Protein AF-A0A7X9XAF9-F1 (afdb_monomer)

pLDDT: mean 89.7, std 11.47, range [59.25, 98.69]

Structure (mmCIF, N/CA/C/O backbone):
data_AF-A0A7X9XAF9-F1
#
_entry.id   AF-A0A7X9XAF9-F1
#
loop_
_atom_site.group_PDB
_atom_site.id
_atom_site.type_symbol
_atom_site.label_atom_id
_atom_site.label_alt_id
_atom_site.label_comp_id
_atom_site.label_asym_id
_atom_site.label_entity_id
_atom_site.label_seq_id
_atom_site.pdbx_PDB_ins_code
_atom_site.Cartn_x
_atom_site.Cartn_y
_atom_site.Cartn_z
_atom_site.occupancy
_atom_site.B_iso_or_equiv
_atom_site.auth_seq_id
_atom_site.auth_comp_id
_atom_site.auth_asym_id
_atom_site.auth_atom_id
_atom_site.pdbx_PDB_model_num
ATOM 1 N N . MET A 1 1 ? -44.025 20.618 26.278 1.00 59.25 1 MET A N 1
ATOM 2 C CA . MET A 1 1 ? -43.935 19.508 25.298 1.00 59.25 1 MET A CA 1
ATOM 3 C C . MET A 1 1 ? -42.924 19.756 24.171 1.00 59.25 1 MET A C 1
ATOM 5 O O . MET A 1 1 ? -42.120 18.871 23.931 1.00 59.25 1 MET A O 1
ATOM 9 N N . LYS A 1 2 ? -42.845 20.948 23.546 1.00 60.31 2 LYS A N 1
ATOM 10 C CA . LYS A 1 2 ? -41.819 21.257 22.513 1.00 60.31 2 LYS A CA 1
ATOM 11 C C . LYS A 1 2 ? -40.355 21.049 22.957 1.00 60.31 2 LYS A C 1
ATOM 13 O O . LYS A 1 2 ? -39.558 20.536 22.185 1.00 60.31 2 LYS A O 1
ATOM 18 N N . LYS A 1 3 ? -40.013 21.377 24.211 1.00 70.31 3 LYS A N 1
ATOM 19 C CA . LYS A 1 3 ? -38.654 21.173 24.758 1.00 70.31 3 LYS A CA 1
ATOM 20 C C . LYS A 1 3 ? -38.276 19.693 24.941 1.00 70.31 3 LYS 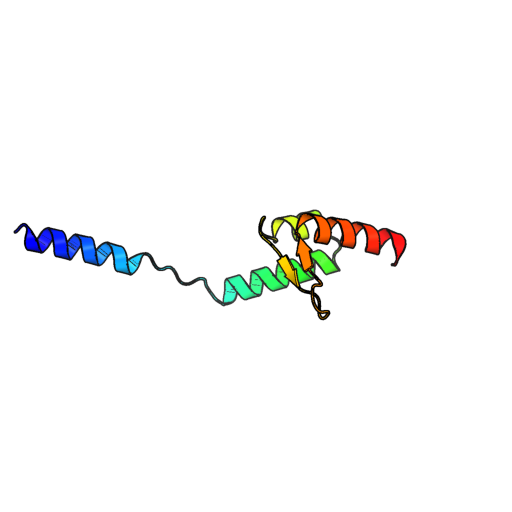A C 1
ATOM 22 O O . LYS A 1 3 ? -37.099 19.368 24.881 1.00 70.31 3 LYS A O 1
ATOM 27 N N . LEU A 1 4 ? -39.265 18.807 25.102 1.00 75.62 4 LEU A N 1
ATOM 28 C CA . LEU A 1 4 ? -39.050 17.361 25.229 1.00 75.62 4 LEU A CA 1
ATOM 29 C C . LEU A 1 4 ? -38.693 16.732 23.872 1.00 75.62 4 LEU A C 1
ATOM 31 O O . LEU A 1 4 ? -37.793 15.907 23.801 1.00 75.62 4 LEU A O 1
ATOM 35 N N . PHE A 1 5 ? -39.331 17.191 22.789 1.00 76.44 5 PHE A N 1
ATOM 36 C CA . PHE A 1 5 ? -39.009 16.756 21.424 1.00 76.44 5 PHE A CA 1
ATOM 37 C C . PHE A 1 5 ? -37.598 17.168 20.982 1.00 76.44 5 PHE A C 1
ATOM 39 O O . PHE A 1 5 ? -36.903 16.379 20.352 1.00 76.44 5 PHE A O 1
ATOM 46 N N . ILE A 1 6 ? -37.149 18.371 21.356 1.00 79.00 6 ILE A N 1
ATOM 47 C CA . ILE A 1 6 ? -35.787 18.848 21.053 1.00 79.00 6 ILE A CA 1
ATOM 48 C C . ILE A 1 6 ? -34.738 18.016 21.805 1.00 79.00 6 ILE A C 1
ATOM 50 O O . ILE A 1 6 ? -33.708 17.660 21.239 1.00 79.00 6 ILE A O 1
ATOM 54 N N . PHE A 1 7 ? -35.023 17.654 23.059 1.00 80.25 7 PHE A N 1
ATOM 55 C CA . PHE A 1 7 ? -34.138 16.809 23.860 1.00 80.25 7 PHE A CA 1
ATOM 56 C C . PHE A 1 7 ? -34.040 15.381 23.298 1.00 80.25 7 PHE A C 1
ATOM 58 O O . PHE A 1 7 ? -32.951 14.818 23.222 1.00 80.25 7 PHE A O 1
ATOM 65 N N . LEU A 1 8 ? -35.162 14.821 22.830 1.00 78.50 8 LEU A N 1
ATOM 66 C CA . LEU A 1 8 ? -35.200 13.497 22.206 1.00 78.50 8 LEU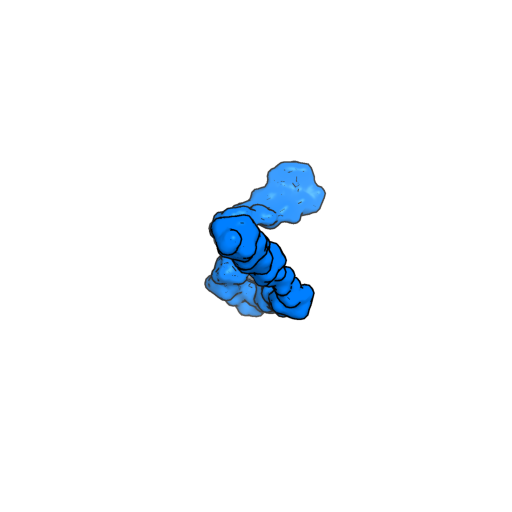 A CA 1
ATOM 67 C C . LEU A 1 8 ? -34.413 13.458 20.885 1.00 78.50 8 LEU A C 1
ATOM 69 O O . LEU A 1 8 ? -33.710 12.491 20.617 1.00 78.50 8 LEU A O 1
ATOM 73 N N . PHE A 1 9 ? -34.489 14.524 20.083 1.00 77.06 9 PHE A N 1
ATOM 74 C CA . PHE A 1 9 ? -33.755 14.632 18.819 1.00 77.06 9 PHE A CA 1
ATOM 75 C C . PHE A 1 9 ? -32.238 14.772 19.035 1.00 77.06 9 PHE A C 1
ATOM 77 O O . PHE A 1 9 ? -31.455 14.161 18.314 1.00 77.06 9 PHE A O 1
ATOM 84 N N . ALA A 1 10 ? -31.812 15.501 20.073 1.00 77.19 10 ALA A N 1
ATOM 85 C CA . ALA A 1 10 ? -30.397 15.625 20.436 1.00 77.19 10 ALA A CA 1
ATOM 86 C C . ALA A 1 10 ? -29.774 14.290 20.899 1.00 77.19 10 ALA A C 1
ATOM 88 O O . ALA A 1 10 ? -28.605 14.025 20.625 1.00 77.19 10 ALA A O 1
ATOM 89 N N . LEU A 1 11 ? -30.566 13.421 21.537 1.00 75.31 11 LEU A N 1
ATOM 90 C CA . LEU A 1 11 ? -30.153 12.079 21.970 1.00 75.31 11 LEU A CA 1
ATOM 91 C C . LEU A 1 11 ? -29.872 11.112 20.806 1.00 75.31 11 LEU A C 1
ATOM 93 O O . LEU A 1 11 ? -29.058 10.206 20.960 1.00 75.31 11 LEU A O 1
ATOM 97 N N . PHE A 1 12 ? -30.482 11.309 19.633 1.00 73.31 12 PHE A N 1
ATOM 98 C CA . PHE A 1 12 ? -30.215 10.468 18.457 1.00 73.31 12 PHE A CA 1
ATOM 99 C C . PHE A 1 12 ? -28.871 10.780 17.783 1.00 73.31 12 PHE A C 1
ATOM 101 O O . PHE A 1 12 ? -28.265 9.895 17.183 1.00 73.31 12 PHE A O 1
ATOM 108 N N . ILE A 1 13 ? -28.372 12.013 17.907 1.00 74.31 13 ILE A N 1
ATOM 109 C CA . ILE A 1 13 ? -27.146 12.457 17.224 1.00 74.31 13 ILE A CA 1
ATOM 110 C C . ILE A 1 13 ? -25.890 11.870 17.896 1.00 74.31 13 ILE A C 1
ATOM 112 O O . ILE A 1 13 ? -24.904 11.574 17.226 1.00 74.31 13 ILE A O 1
ATOM 116 N N . ILE A 1 14 ? -25.936 11.624 19.208 1.00 70.31 14 ILE A N 1
ATOM 117 C CA . ILE A 1 14 ? -24.792 11.121 19.990 1.00 70.31 14 ILE A CA 1
ATOM 118 C C . ILE A 1 14 ? -24.545 9.607 19.864 1.00 70.31 14 ILE A C 1
ATOM 120 O O . ILE A 1 14 ? -23.451 9.153 20.184 1.00 70.31 14 ILE A O 1
ATOM 124 N N . PHE A 1 15 ? -25.501 8.822 19.353 1.00 63.59 15 PHE A N 1
ATOM 125 C CA . PHE A 1 15 ? -25.338 7.368 19.169 1.00 63.59 15 PHE A CA 1
ATOM 126 C C . PHE A 1 15 ? -24.827 6.955 17.780 1.00 63.59 15 PHE A C 1
ATOM 128 O O . PHE A 1 15 ? -24.574 5.775 17.547 1.00 63.59 15 PHE A O 1
ATOM 135 N N . SER A 1 16 ? -24.643 7.899 16.851 1.00 66.81 16 SER A N 1
ATOM 136 C CA . SER A 1 16 ? -24.229 7.571 15.478 1.00 66.81 16 SER A CA 1
ATOM 137 C C . SER A 1 16 ? -22.714 7.391 15.301 1.00 66.81 16 SER A C 1
ATOM 139 O O . SER A 1 16 ? -22.261 7.103 14.192 1.00 66.81 16 SER A O 1
ATOM 141 N N . CYS A 1 17 ? -21.916 7.541 16.362 1.00 67.12 17 CYS A N 1
ATOM 142 C CA . CYS A 1 17 ? -20.476 7.316 16.296 1.00 67.12 17 CYS A CA 1
ATOM 143 C C . CYS A 1 17 ? -20.172 5.815 16.452 1.00 67.12 17 CYS A C 1
ATOM 145 O O . CYS A 1 17 ? -20.026 5.306 17.562 1.00 67.12 17 CYS A O 1
ATOM 147 N N . LYS A 1 18 ? -20.112 5.080 15.335 1.00 68.88 18 LYS A N 1
ATOM 148 C CA . LYS A 1 18 ? -19.573 3.712 15.319 1.00 68.88 18 LYS A CA 1
ATOM 149 C C . LYS A 1 18 ? -18.049 3.781 15.318 1.00 68.88 18 LYS A C 1
ATOM 151 O O . LYS A 1 18 ? -17.451 4.169 14.319 1.00 68.88 18 LYS A O 1
ATOM 156 N N . GLN A 1 19 ? -17.423 3.359 16.410 1.00 68.38 19 GLN A N 1
ATOM 157 C CA . GLN A 1 19 ? -15.987 3.107 16.421 1.00 68.38 19 GLN A CA 1
ATOM 158 C C . GLN A 1 19 ? -15.696 1.854 15.585 1.00 68.38 19 GLN A C 1
ATOM 160 O O . GLN A 1 19 ? -16.319 0.810 15.790 1.00 68.38 19 GLN A O 1
ATOM 165 N N . GLY A 1 20 ? -14.785 1.963 14.616 1.00 66.56 20 GLY A N 1
ATOM 166 C CA . GLY A 1 20 ? -14.294 0.805 13.871 1.00 66.56 20 GLY A CA 1
ATOM 167 C C . GLY A 1 20 ? -13.684 -0.225 14.8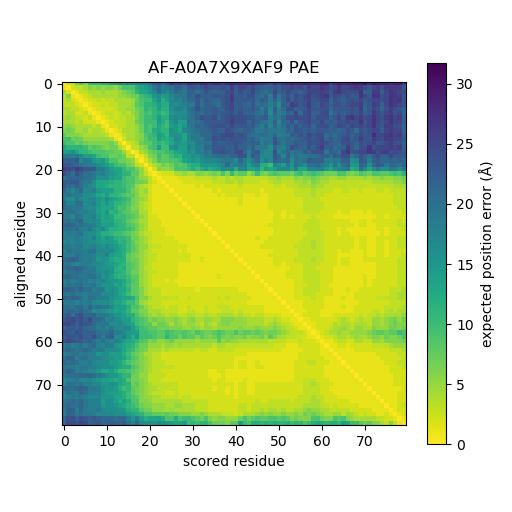25 1.00 66.56 20 GLY A C 1
ATOM 168 O O . GLY A 1 20 ? -13.030 0.136 15.802 1.00 66.56 20 GLY A O 1
ATOM 169 N N . SER A 1 21 ? -13.921 -1.510 14.563 1.00 82.44 21 SER A N 1
ATOM 170 C CA . SER A 1 21 ? -13.313 -2.595 15.336 1.00 82.44 21 SER A CA 1
ATOM 171 C C . SER A 1 21 ? -11.807 -2.627 15.070 1.00 82.44 21 SER A C 1
ATOM 173 O O . SER A 1 21 ? -11.395 -2.793 13.922 1.00 82.44 21 SER A O 1
ATOM 175 N N . THR A 1 22 ? -10.984 -2.525 16.119 1.00 87.31 22 THR A N 1
ATOM 176 C CA . THR A 1 22 ? -9.522 -2.700 16.027 1.00 87.31 22 THR A CA 1
ATOM 177 C C . THR A 1 22 ? -9.155 -3.991 15.295 1.00 87.31 22 THR A C 1
ATOM 179 O O . THR A 1 22 ? -8.240 -3.992 14.477 1.00 87.31 22 THR A O 1
ATOM 182 N N . GLN A 1 23 ? -9.913 -5.068 15.522 1.00 91.75 23 GLN A N 1
ATOM 183 C CA . GLN A 1 23 ? -9.701 -6.349 14.851 1.00 91.75 23 GLN A CA 1
ATOM 184 C C . GLN A 1 23 ? -9.892 -6.247 13.333 1.00 91.75 23 GLN A C 1
ATOM 186 O O . GLN A 1 23 ? -9.112 -6.822 12.581 1.00 91.75 23 GLN A O 1
ATOM 191 N N . ASN A 1 24 ? -10.894 -5.492 12.875 1.00 91.94 24 ASN A N 1
ATOM 192 C CA . ASN A 1 24 ? -11.163 -5.339 11.445 1.00 91.94 24 ASN A CA 1
ATOM 193 C C . ASN A 1 24 ? -10.056 -4.531 10.759 1.00 91.94 24 ASN A C 1
ATOM 195 O O . ASN A 1 24 ? -9.688 -4.837 9.632 1.00 91.94 24 ASN A O 1
ATOM 199 N N . ASN A 1 25 ? -9.497 -3.533 11.449 1.00 92.38 25 ASN A N 1
ATOM 200 C CA . ASN A 1 25 ? -8.385 -2.745 10.919 1.00 92.38 25 ASN A CA 1
ATOM 201 C C . ASN A 1 25 ? -7.101 -3.581 10.816 1.00 92.38 25 ASN A C 1
ATOM 203 O O . ASN A 1 25 ? -6.387 -3.481 9.824 1.00 92.38 25 ASN A O 1
ATOM 207 N N . ILE A 1 26 ? -6.821 -4.423 11.818 1.00 96.25 26 ILE A N 1
ATOM 208 C CA . ILE A 1 26 ? -5.688 -5.360 11.775 1.00 96.25 26 ILE A CA 1
ATOM 209 C C . ILE A 1 26 ? -5.864 -6.345 10.617 1.00 96.25 26 ILE A C 1
ATOM 211 O O . ILE A 1 26 ? -4.924 -6.565 9.858 1.00 96.25 26 ILE A O 1
ATOM 215 N N . GLN A 1 27 ? -7.070 -6.898 10.454 1.00 97.19 27 GLN A N 1
ATOM 216 C CA . GLN A 1 27 ? -7.367 -7.810 9.353 1.00 97.19 27 GLN A CA 1
ATOM 217 C C . GLN A 1 27 ? -7.131 -7.147 7.992 1.00 97.19 27 GLN A C 1
ATOM 219 O O . GLN A 1 27 ? -6.414 -7.707 7.175 1.00 97.19 27 GLN A O 1
ATOM 224 N N . LEU A 1 28 ? -7.639 -5.927 7.788 1.00 96.94 28 LEU A N 1
ATOM 225 C CA . LEU A 1 28 ? -7.444 -5.168 6.548 1.00 96.94 28 LEU A CA 1
ATOM 226 C C . LEU A 1 28 ? -5.958 -5.004 6.186 1.00 96.94 28 LEU A C 1
ATOM 228 O O . LEU A 1 28 ? -5.576 -5.174 5.031 1.00 96.94 28 LEU A O 1
ATOM 232 N N . VAL A 1 29 ? -5.111 -4.687 7.171 1.00 97.44 29 VAL A N 1
ATOM 233 C CA . VAL A 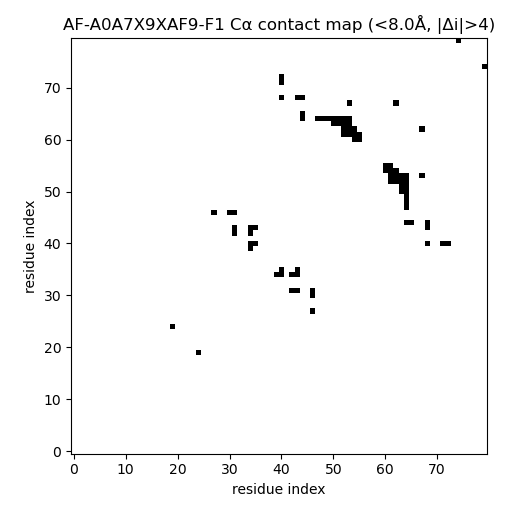1 29 ? -3.663 -4.546 6.952 1.00 97.44 29 VAL A CA 1
ATOM 234 C C . VAL A 1 29 ? -3.022 -5.889 6.593 1.00 97.44 29 VAL A C 1
ATOM 236 O O . VAL A 1 29 ? -2.199 -5.939 5.680 1.00 97.44 29 VAL A O 1
ATOM 239 N N . ASN A 1 30 ? -3.405 -6.975 7.267 1.00 98.44 30 ASN A N 1
ATOM 240 C CA . ASN A 1 30 ? -2.892 -8.315 6.968 1.00 98.44 30 ASN A CA 1
ATOM 241 C C . ASN A 1 30 ? -3.297 -8.792 5.567 1.00 98.44 30 ASN A C 1
ATOM 243 O O . ASN A 1 30 ? -2.478 -9.387 4.866 1.00 98.44 30 ASN A O 1
ATOM 247 N N . ASP A 1 31 ? -4.529 -8.504 5.149 1.00 98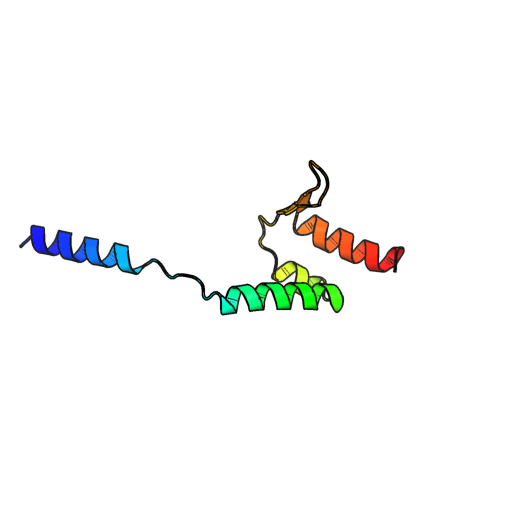.62 31 ASP A N 1
ATOM 248 C CA . ASP A 1 31 ? -5.021 -8.826 3.808 1.00 98.62 31 ASP A CA 1
ATOM 249 C C . ASP A 1 31 ? -4.234 -8.046 2.746 1.00 98.62 31 ASP A C 1
ATOM 251 O O . ASP A 1 31 ? -3.805 -8.617 1.744 1.00 98.62 31 ASP A O 1
ATOM 255 N N . TYR A 1 32 ? -3.948 -6.763 3.000 1.00 98.38 32 TYR A N 1
ATOM 256 C CA . TYR A 1 32 ? -3.107 -5.958 2.113 1.00 98.38 32 TYR A CA 1
ATOM 257 C C . TYR A 1 32 ? -1.690 -6.535 1.991 1.00 98.38 32 TYR A C 1
ATOM 259 O O . TYR A 1 32 ? -1.216 -6.740 0.874 1.00 98.38 32 TYR A O 1
ATOM 267 N N . ILE A 1 33 ? -1.032 -6.856 3.111 1.00 98.38 33 ILE A N 1
ATOM 268 C CA . ILE A 1 33 ? 0.306 -7.477 3.107 1.00 98.38 33 ILE A CA 1
ATOM 269 C C . ILE A 1 33 ? 0.286 -8.783 2.305 1.00 98.38 33 ILE A C 1
ATOM 271 O O . ILE A 1 33 ? 1.099 -8.957 1.399 1.00 98.38 33 ILE A O 1
ATOM 275 N N . SER A 1 34 ? -0.695 -9.648 2.571 1.00 98.69 34 SER A N 1
ATOM 276 C CA . SER A 1 34 ? -0.839 -10.936 1.886 1.00 98.69 34 SER A CA 1
ATOM 277 C C . SER A 1 34 ? -1.030 -10.760 0.377 1.00 98.69 34 SER A C 1
ATOM 279 O O . SER A 1 34 ? -0.413 -11.476 -0.407 1.00 98.69 34 SER A O 1
ATOM 281 N N . SER A 1 35 ? -1.832 -9.778 -0.049 1.00 98.56 35 SER A N 1
ATOM 282 C CA . SER A 1 35 ? -2.046 -9.496 -1.475 1.00 98.56 35 SER A CA 1
ATOM 283 C C . SER A 1 35 ? -0.764 -9.045 -2.190 1.00 98.56 35 SER A C 1
ATOM 285 O O . SER A 1 35 ? -0.518 -9.432 -3.333 1.00 98.56 35 SER A O 1
ATOM 287 N N . VAL A 1 36 ? 0.098 -8.275 -1.511 1.00 97.44 36 VAL A N 1
ATOM 288 C CA . VAL A 1 36 ? 1.400 -7.846 -2.048 1.00 97.44 36 VAL A CA 1
ATOM 289 C C . VAL A 1 36 ? 2.336 -9.044 -2.202 1.00 97.44 36 VAL A C 1
ATOM 291 O O . VAL A 1 36 ? 2.932 -9.213 -3.267 1.00 97.44 36 VAL A O 1
ATOM 294 N N . GLU A 1 37 ? 2.440 -9.880 -1.165 1.00 96.81 37 GLU A N 1
ATOM 295 C CA . GLU A 1 37 ? 3.314 -11.061 -1.127 1.00 96.81 37 GLU A CA 1
ATOM 296 C C . GLU A 1 37 ? 2.896 -12.134 -2.141 1.00 96.81 37 GLU A C 1
ATOM 298 O O . GLU A 1 37 ? 3.750 -12.744 -2.785 1.00 96.81 37 GLU A O 1
ATOM 303 N N . ASN A 1 38 ? 1.590 -12.319 -2.341 1.00 97.94 38 ASN A N 1
ATOM 304 C CA . ASN A 1 38 ? 1.032 -13.303 -3.272 1.00 97.94 38 ASN A CA 1
ATOM 305 C C . ASN A 1 38 ? 0.874 -12.779 -4.710 1.00 97.94 38 ASN A C 1
ATOM 307 O O . ASN A 1 38 ? 0.336 -13.485 -5.561 1.00 97.94 38 ASN A O 1
ATOM 311 N N . LEU A 1 39 ? 1.361 -11.566 -5.003 1.00 97.44 39 LEU A N 1
ATOM 312 C CA . LEU A 1 39 ? 1.285 -10.927 -6.325 1.00 97.44 39 LEU A CA 1
ATOM 313 C C . LEU A 1 39 ? -0.156 -10.714 -6.837 1.00 97.44 39 LEU A C 1
ATOM 315 O O . LEU A 1 39 ? -0.404 -10.676 -8.045 1.00 97.44 39 LEU A O 1
ATOM 319 N N . GLU A 1 40 ? -1.109 -10.530 -5.926 1.00 98.31 40 GLU A N 1
ATOM 320 C CA . GLU A 1 40 ? -2.523 -10.284 -6.218 1.00 98.31 40 GLU A CA 1
ATOM 321 C C . GLU A 1 40 ? -2.763 -8.782 -6.448 1.00 98.31 40 GLU A C 1
ATOM 323 O O . GLU A 1 40 ? -3.355 -8.084 -5.625 1.00 98.31 40 GLU A O 1
ATOM 328 N N . PHE A 1 41 ? -2.266 -8.254 -7.573 1.00 97.31 41 PHE A N 1
ATOM 329 C CA . PHE A 1 41 ? -2.250 -6.810 -7.865 1.00 97.31 41 PHE A CA 1
ATOM 330 C C . PHE A 1 41 ? -3.632 -6.146 -7.810 1.00 97.31 41 PHE A C 1
ATOM 332 O O . PHE A 1 41 ? -3.755 -5.001 -7.373 1.00 97.31 41 PHE A O 1
ATOM 339 N N . GLU A 1 42 ? -4.662 -6.842 -8.285 1.00 97.62 42 GLU A N 1
ATOM 340 C CA . GLU A 1 42 ? -6.038 -6.357 -8.287 1.00 97.62 42 GLU A CA 1
ATOM 341 C C . GLU A 1 42 ? -6.585 -6.261 -6.853 1.00 97.62 42 GLU A C 1
ATOM 343 O O . GLU A 1 42 ? -7.097 -5.211 -6.473 1.00 97.62 42 GLU A O 1
ATOM 348 N N . VAL A 1 43 ? -6.366 -7.292 -6.027 1.00 98.25 43 VAL A N 1
ATOM 349 C CA . VAL A 1 43 ? -6.778 -7.310 -4.610 1.00 98.25 43 VAL A CA 1
ATOM 350 C C . V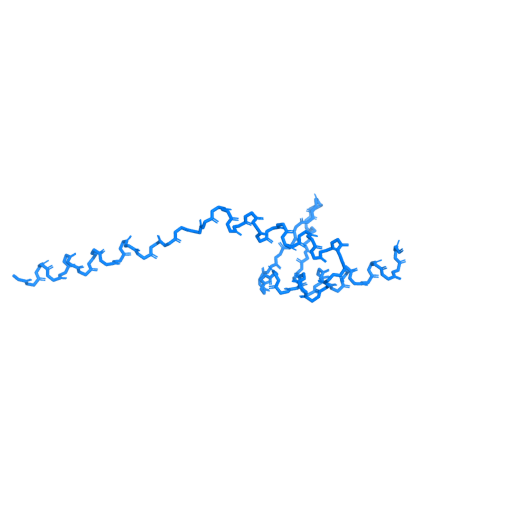AL A 1 43 ? -6.037 -6.236 -3.815 1.00 98.25 43 VAL A C 1
ATOM 352 O O . VAL A 1 43 ? -6.660 -5.470 -3.084 1.00 98.25 43 VAL A O 1
ATOM 355 N N . MET A 1 44 ? -4.722 -6.111 -4.017 1.00 98.12 44 MET A N 1
ATOM 356 C CA . MET A 1 44 ? -3.915 -5.028 -3.447 1.00 98.12 44 MET A CA 1
ATOM 357 C C . MET A 1 44 ? -4.528 -3.661 -3.769 1.00 98.12 44 MET A C 1
ATOM 359 O O . MET A 1 44 ? -4.637 -2.810 -2.889 1.00 98.12 44 MET A O 1
ATOM 363 N N . GLY A 1 45 ? -4.934 -3.444 -5.024 1.00 98.19 45 GLY A N 1
ATOM 364 C CA . GLY A 1 45 ? -5.580 -2.210 -5.458 1.00 98.19 45 GLY A CA 1
ATOM 365 C C . GLY A 1 45 ? -6.930 -1.971 -4.781 1.00 98.19 45 GLY A C 1
ATOM 366 O O . GLY A 1 45 ? -7.186 -0.858 -4.325 1.00 98.19 45 GLY A O 1
ATOM 367 N N . ASP A 1 46 ? -7.778 -2.990 -4.682 1.00 98.31 46 ASP A N 1
ATOM 368 C CA . ASP A 1 46 ? -9.118 -2.882 -4.092 1.00 98.31 46 ASP A CA 1
ATOM 369 C C . ASP A 1 46 ? -9.089 -2.567 -2.588 1.00 98.31 46 ASP A C 1
ATOM 371 O O . ASP A 1 46 ? -9.991 -1.902 -2.076 1.00 98.31 46 ASP A O 1
ATOM 375 N N . LEU A 1 47 ? -8.031 -2.983 -1.888 1.00 98.25 47 LEU A N 1
ATOM 376 C CA . LEU A 1 47 ? -7.831 -2.703 -0.462 1.00 98.25 47 LEU A CA 1
ATOM 377 C C . LEU A 1 47 ? -7.325 -1.277 -0.180 1.00 98.25 47 LEU A C 1
ATOM 379 O O . LEU A 1 47 ? -7.355 -0.830 0.968 1.00 98.25 47 LEU A O 1
ATOM 383 N N . LEU A 1 48 ? -6.879 -0.545 -1.205 1.00 98.12 48 LEU A N 1
ATOM 384 C CA . LEU A 1 48 ? -6.450 0.847 -1.086 1.00 98.12 48 LEU A CA 1
ATOM 385 C C . LEU A 1 48 ? -7.597 1.810 -1.415 1.00 98.12 48 LEU A C 1
ATOM 387 O O . LEU A 1 48 ? -8.303 1.652 -2.416 1.00 98.12 48 LEU A O 1
ATOM 391 N N . SER A 1 49 ? -7.740 2.867 -0.615 1.00 97.94 49 SER A N 1
ATOM 392 C CA . SER A 1 49 ? -8.679 3.951 -0.911 1.00 97.94 49 SER A CA 1
ATOM 393 C C . SER A 1 49 ? -8.245 4.765 -2.137 1.00 97.94 49 SER A C 1
ATOM 395 O O . SER A 1 49 ? -7.073 4.793 -2.513 1.00 97.94 49 SER A O 1
ATOM 397 N N . GLU A 1 50 ? -9.191 5.461 -2.771 1.00 97.94 50 GLU A N 1
ATOM 398 C CA . GLU A 1 50 ? -8.895 6.328 -3.924 1.00 97.94 50 GLU A CA 1
ATOM 399 C C . GLU A 1 50 ? -7.981 7.512 -3.565 1.00 97.94 50 GLU A C 1
ATOM 401 O O . GLU A 1 50 ? -7.198 7.969 -4.397 1.00 97.94 50 GLU A O 1
ATOM 406 N N . ASP A 1 51 ? -8.042 7.981 -2.318 1.00 97.94 51 ASP A N 1
ATOM 407 C CA . ASP A 1 51 ? -7.190 9.031 -1.753 1.00 97.94 51 ASP A CA 1
ATOM 408 C C . ASP A 1 51 ? -5.935 8.484 -1.047 1.00 97.94 51 ASP A C 1
ATOM 410 O O . ASP A 1 51 ? -5.260 9.224 -0.331 1.00 97.94 51 ASP A O 1
ATOM 414 N N . TYR A 1 52 ? -5.600 7.203 -1.245 1.00 97.75 52 TYR A N 1
ATOM 415 C CA . TYR A 1 52 ? -4.422 6.593 -0.638 1.00 97.75 52 TYR A CA 1
ATOM 416 C C . TYR A 1 52 ? -3.137 7.324 -1.029 1.00 97.75 52 TYR A C 1
ATOM 418 O O . TYR A 1 52 ? -2.837 7.515 -2.215 1.00 97.75 52 TYR A O 1
ATOM 426 N N . ILE A 1 53 ? -2.341 7.621 -0.002 1.00 97.44 53 ILE A N 1
ATOM 427 C CA . ILE A 1 53 ? -0.978 8.123 -0.105 1.00 97.44 53 ILE A CA 1
ATOM 428 C C . ILE A 1 53 ? -0.065 7.202 0.712 1.00 97.44 53 ILE A C 1
ATOM 430 O O . ILE A 1 53 ? -0.120 7.184 1.941 1.00 97.44 53 ILE A O 1
ATOM 434 N N . GLY A 1 54 ? 0.793 6.449 0.028 1.00 95.31 54 GLY A N 1
ATOM 435 C CA . GLY A 1 54 ? 1.904 5.737 0.652 1.00 95.31 54 GLY A CA 1
ATOM 436 C C . GLY A 1 54 ? 3.066 6.696 0.860 1.00 95.31 54 GLY A C 1
ATOM 437 O O . GLY A 1 54 ? 3.433 7.397 -0.077 1.00 95.31 54 GLY A O 1
ATOM 438 N N . ILE A 1 55 ? 3.629 6.747 2.067 1.00 95.69 55 ILE A N 1
ATOM 439 C CA . ILE A 1 55 ? 4.764 7.616 2.403 1.00 95.69 55 ILE A CA 1
ATOM 440 C C . ILE A 1 55 ? 6.013 6.756 2.566 1.00 95.69 55 ILE A C 1
ATOM 442 O O . ILE A 1 55 ? 6.026 5.819 3.368 1.00 95.69 55 ILE A O 1
ATOM 446 N N . GLY A 1 56 ? 7.049 7.072 1.794 1.00 91.12 56 GLY A N 1
ATOM 447 C CA . GLY A 1 56 ? 8.352 6.432 1.913 1.00 91.12 56 GLY A CA 1
ATOM 448 C C . GLY A 1 56 ? 9.182 7.009 3.067 1.00 91.12 56 GLY A C 1
ATOM 449 O O . GLY A 1 56 ? 8.835 8.037 3.648 1.00 91.12 56 GLY A O 1
ATOM 450 N N . PRO A 1 57 ? 10.312 6.374 3.415 1.00 93.19 57 PRO A N 1
ATOM 451 C CA . PRO A 1 57 ? 11.189 6.849 4.489 1.00 93.19 57 PRO A CA 1
ATOM 452 C C . PRO A 1 57 ? 11.923 8.157 4.143 1.00 93.19 57 PRO A C 1
ATOM 454 O O . PRO A 1 57 ? 12.445 8.826 5.035 1.00 93.19 57 PRO A O 1
ATOM 457 N N . SER A 1 58 ? 11.989 8.516 2.858 1.00 95.50 58 SER A N 1
ATOM 458 C CA . SER A 1 58 ? 12.662 9.720 2.369 1.00 95.50 58 SER A CA 1
ATOM 459 C C . SER A 1 58 ? 11.734 10.936 2.377 1.00 95.50 58 SER A C 1
ATOM 461 O O . SER A 1 58 ? 10.532 10.837 2.139 1.00 95.50 58 SER A O 1
ATOM 463 N N . VAL A 1 59 ? 12.303 12.124 2.598 1.00 91.00 59 VAL A N 1
ATOM 464 C CA . VAL A 1 59 ? 11.543 13.382 2.574 1.00 91.00 59 VAL A CA 1
ATOM 465 C C . VAL A 1 59 ? 10.937 13.607 1.189 1.00 91.00 59 VAL A C 1
ATOM 467 O O . VAL A 1 59 ? 11.652 13.635 0.190 1.00 91.00 59 VAL A O 1
ATOM 470 N N . GLY A 1 60 ? 9.617 13.803 1.150 1.00 91.06 60 GLY A N 1
ATOM 471 C CA . GLY A 1 60 ? 8.866 14.039 -0.085 1.00 91.06 60 GLY A CA 1
ATOM 472 C C . GLY A 1 60 ? 8.555 12.777 -0.892 1.00 91.06 60 GLY A C 1
ATOM 473 O O . GLY A 1 60 ? 7.918 12.885 -1.939 1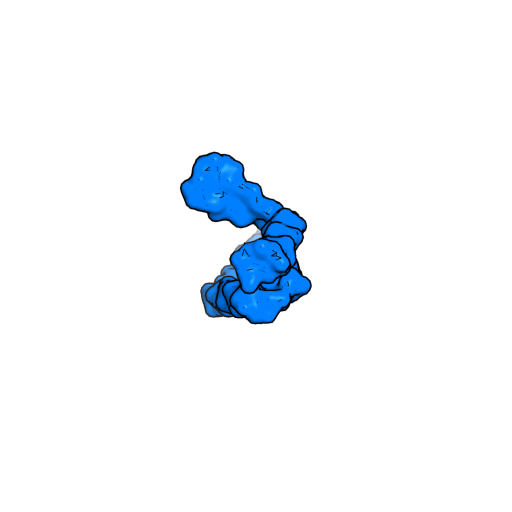.00 91.06 60 GLY A O 1
ATOM 474 N N . ASP A 1 61 ? 8.962 11.597 -0.417 1.00 93.62 61 ASP A N 1
ATOM 475 C CA . ASP A 1 61 ? 8.641 10.334 -1.071 1.00 93.62 61 ASP A CA 1
ATOM 476 C C . ASP A 1 61 ? 7.191 9.948 -0.780 1.00 93.62 61 ASP A C 1
ATOM 478 O O . ASP A 1 61 ? 6.809 9.664 0.360 1.00 93.62 61 ASP A O 1
ATOM 482 N N . SER A 1 62 ? 6.367 9.994 -1.823 1.00 96.00 62 SER A N 1
ATOM 483 C CA . SER A 1 62 ? 4.964 9.624 -1.738 1.00 96.00 62 SER A CA 1
ATOM 484 C C . SER A 1 62 ? 4.488 8.936 -3.009 1.00 96.00 62 SER A C 1
ATOM 486 O O . SER A 1 62 ? 4.966 9.209 -4.112 1.00 96.00 62 SER A O 1
ATOM 488 N N . VAL A 1 63 ? 3.513 8.046 -2.855 1.00 97.25 63 VAL A N 1
ATOM 489 C CA . VAL A 1 63 ? 2.946 7.270 -3.954 1.00 97.25 63 VAL A CA 1
ATOM 490 C C . VAL A 1 63 ? 1.427 7.195 -3.833 1.00 97.25 63 VAL A C 1
ATOM 492 O O . VAL A 1 63 ? 0.883 6.976 -2.756 1.00 97.25 63 VAL A O 1
ATOM 495 N N . THR A 1 64 ? 0.727 7.382 -4.950 1.00 98.25 64 THR A N 1
ATOM 496 C CA . THR A 1 64 ? -0.734 7.227 -5.024 1.00 98.25 64 THR A CA 1
ATOM 497 C C . THR A 1 64 ? -1.116 5.763 -5.224 1.00 98.25 64 THR A C 1
ATOM 499 O O . THR A 1 64 ? -0.288 4.972 -5.676 1.00 98.25 64 THR A O 1
ATOM 502 N N . LYS A 1 65 ? -2.386 5.397 -5.002 1.00 97.88 65 LYS A N 1
ATOM 503 C CA . LYS A 1 65 ? -2.911 4.041 -5.281 1.00 97.88 65 LYS A CA 1
ATOM 504 C C . LYS A 1 65 ? -2.524 3.541 -6.675 1.00 97.88 65 LYS A C 1
ATOM 506 O O . LYS A 1 65 ? -1.947 2.465 -6.824 1.00 97.88 65 LYS A O 1
ATOM 511 N N . LYS A 1 66 ? -2.788 4.361 -7.699 1.00 98.06 66 LYS A N 1
ATOM 512 C CA . LYS A 1 66 ? -2.484 4.030 -9.098 1.00 98.06 66 LYS A CA 1
ATOM 513 C C . LYS A 1 66 ? -0.996 3.741 -9.298 1.00 98.06 66 LYS A C 1
ATOM 515 O O . LYS A 1 66 ? -0.650 2.748 -9.935 1.00 98.06 66 LYS A O 1
ATOM 520 N N . SER A 1 67 ? -0.129 4.603 -8.767 1.00 97.75 67 SER A N 1
ATOM 521 C CA . SER A 1 67 ? 1.318 4.437 -8.897 1.00 97.75 67 SER A CA 1
ATOM 522 C C . SER A 1 67 ? 1.834 3.258 -8.072 1.00 97.75 67 SER A C 1
ATOM 524 O O . SER A 1 67 ? 2.711 2.552 -8.547 1.00 97.75 67 SER A O 1
ATOM 526 N N . ALA A 1 68 ? 1.274 2.987 -6.891 1.00 97.38 68 ALA A N 1
ATOM 527 C CA . ALA A 1 68 ? 1.686 1.874 -6.038 1.00 97.38 68 ALA A CA 1
ATOM 528 C C . ALA A 1 68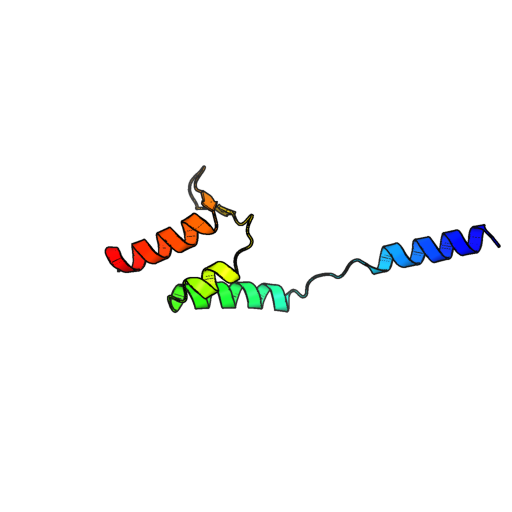 ? 1.467 0.526 -6.739 1.00 97.38 68 ALA A C 1
ATOM 530 O O . ALA A 1 68 ? 2.405 -0.259 -6.869 1.00 97.38 68 ALA A O 1
ATOM 531 N N . VAL A 1 69 ? 0.265 0.300 -7.282 1.00 98.00 69 VAL A N 1
ATOM 532 C CA . VAL A 1 69 ? -0.071 -0.937 -8.009 1.00 98.00 69 VAL A CA 1
ATOM 533 C C . VAL A 1 69 ? 0.747 -1.062 -9.299 1.00 98.00 69 VAL A C 1
ATOM 535 O O . VAL A 1 69 ? 1.300 -2.124 -9.588 1.00 98.00 69 VAL A O 1
ATOM 538 N N . ALA A 1 70 ? 0.866 0.023 -10.075 1.00 98.00 70 ALA A N 1
ATOM 539 C CA . ALA A 1 70 ? 1.619 0.009 -11.329 1.00 98.00 70 ALA A CA 1
ATOM 540 C C . ALA A 1 70 ? 3.118 -0.246 -11.106 1.00 98.00 70 ALA A C 1
ATOM 542 O O . ALA A 1 70 ? 3.706 -1.077 -11.802 1.00 98.00 70 ALA A O 1
ATOM 543 N N . ASN A 1 71 ? 3.719 0.424 -10.120 1.00 96.06 71 ASN A N 1
ATOM 544 C CA . ASN A 1 71 ? 5.127 0.254 -9.776 1.00 96.06 71 ASN A CA 1
ATOM 545 C C . ASN A 1 71 ? 5.389 -1.152 -9.248 1.00 96.06 71 ASN A C 1
ATOM 547 O O . ASN A 1 71 ? 6.363 -1.768 -9.665 1.00 96.06 71 ASN A O 1
ATOM 551 N N . TRP A 1 72 ? 4.516 -1.694 -8.391 1.00 96.25 72 TRP A N 1
ATOM 552 C CA . TRP A 1 72 ? 4.687 -3.057 -7.890 1.00 96.25 72 TRP A CA 1
ATOM 553 C C . TRP A 1 72 ? 4.641 -4.088 -9.021 1.00 96.25 72 TRP A C 1
ATOM 555 O O . TRP A 1 72 ? 5.563 -4.889 -9.172 1.00 96.25 72 TRP A O 1
ATOM 565 N N . LYS A 1 73 ? 3.637 -3.991 -9.900 1.00 96.88 73 LYS A N 1
ATOM 566 C CA . LYS A 1 73 ? 3.511 -4.853 -11.084 1.00 96.88 73 LYS A CA 1
ATOM 567 C C . LYS A 1 73 ? 4.712 -4.753 -12.021 1.00 96.88 73 LYS A C 1
ATOM 569 O O . LYS A 1 73 ? 5.085 -5.751 -12.633 1.00 96.88 73 LYS A O 1
ATOM 574 N N . GLN A 1 74 ? 5.294 -3.564 -12.164 1.00 97.31 74 GLN A N 1
ATOM 575 C CA . GLN A 1 74 ? 6.496 -3.369 -12.967 1.00 97.31 74 GLN A CA 1
ATOM 576 C C . GLN A 1 74 ? 7.727 -3.971 -12.281 1.00 97.31 74 GLN A C 1
ATOM 578 O O . GLN A 1 74 ? 8.438 -4.749 -12.906 1.00 97.31 74 GLN A O 1
ATOM 583 N N . ASN A 1 75 ? 7.940 -3.675 -10.998 1.00 95.31 75 ASN A N 1
ATOM 584 C CA . ASN A 1 75 ? 9.091 -4.137 -10.225 1.00 95.31 75 ASN A CA 1
ATOM 585 C C . ASN A 1 75 ? 9.176 -5.662 -10.192 1.00 95.31 75 ASN A C 1
ATOM 587 O O . ASN A 1 75 ? 10.235 -6.208 -10.474 1.00 95.31 75 ASN A O 1
ATOM 591 N N . VAL A 1 76 ? 8.060 -6.346 -9.937 1.00 95.56 76 VAL A N 1
ATOM 592 C CA . VAL A 1 76 ? 7.998 -7.817 -9.941 1.00 95.56 76 VAL A CA 1
ATOM 593 C C . VAL A 1 76 ? 8.349 -8.411 -11.307 1.00 95.56 76 VAL A C 1
ATOM 595 O O . VAL A 1 76 ? 8.832 -9.526 -11.374 1.00 95.56 76 VAL A O 1
ATOM 598 N N . LYS A 1 77 ? 8.119 -7.691 -12.411 1.00 94.69 77 LYS A N 1
ATOM 599 C CA . LYS A 1 77 ? 8.459 -8.179 -13.757 1.00 94.69 77 LYS A CA 1
ATOM 600 C C . LYS A 1 77 ? 9.901 -7.909 -14.165 1.00 94.69 77 LYS A C 1
ATOM 602 O O . LYS A 1 77 ? 10.375 -8.529 -15.113 1.00 94.69 77 LYS A O 1
ATOM 607 N N . THR A 1 78 ? 10.544 -6.910 -13.564 1.00 96.19 78 THR A N 1
ATOM 608 C CA . THR A 1 78 ? 11.841 -6.406 -14.041 1.00 96.19 78 THR A CA 1
ATOM 609 C C . THR A 1 78 ? 12.977 -6.527 -13.044 1.00 96.19 78 THR A C 1
ATOM 611 O O . THR A 1 78 ? 14.129 -6.453 -13.459 1.00 96.19 78 THR A O 1
ATOM 614 N N . LEU A 1 79 ? 12.678 -6.639 -11.751 1.00 90.75 79 LEU A N 1
ATOM 615 C CA . LEU A 1 79 ? 13.669 -6.625 -10.671 1.00 90.75 79 LEU A CA 1
ATOM 616 C C . LEU A 1 79 ? 13.713 -7.934 -9.876 1.00 90.75 79 LEU A C 1
ATOM 618 O O . LEU A 1 79 ? 14.697 -8.163 -9.175 1.00 90.75 79 LEU A O 1
ATOM 622 N N . TYR A 1 80 ? 12.675 -8.761 -9.984 1.00 77.75 80 TYR A N 1
ATOM 623 C CA . TYR A 1 80 ? 12.519 -10.044 -9.303 1.00 77.75 80 TYR A CA 1
ATOM 624 C C . TYR A 1 80 ? 12.144 -11.118 -10.326 1.00 77.75 80 TYR A C 1
ATOM 626 O O . TYR A 1 80 ? 12.478 -12.295 -10.070 1.00 77.75 80 TYR A O 1
#

Sequence (80 aa):
MKKLFIFLFALFIIFSCKQGSTQNNIQLVNDYISSVENLEFEVMGDLLSEDYIGIGPSVGDSVTKKSAVANWKQNVKTLY

Foldseek 3Di:
DVVVVVVVVVVVVVPPDDDDDPVVVVVLVVQLVVCLVVVVLVSVLVSADQQDWDADPDVPDIDGSVRVSVVSVVCVVPVD

Secondary structure (DSSP, 8-state):
-HHHHHHHHHHHHTT---PPPHHHHHHHHHHHHHHHHTT-HHHHHHTS-TT-EEE-SSTT-EEEHHHHHHHHHHHHHHT-

Radius of gyration: 20.91 Å; Cα contacts (8 Å, |Δi|>4): 42; chains: 1; bounding box: 58×35×39 Å

Mean predicted aligned error: 8.73 Å

Nearest PDB structures (foldseek):
  6uad-assembly1_A  TM=7.838E-01  e=4.415E-01  Comamonas testosteroni
  3hx8-assembly2_C  TM=7.486E-01  e=4.415E-01  Mesorhizobium loti
  4ovm-assembly4_G  TM=7.570E-01  e=8.723E-01  Streptomyces carzinostaticus subsp. neocarzinostaticus
  5ien-assembly1_A  TM=7.235E-01  e=7.112E-01  synthetic construct
  4ovm-assembly5_I  TM=7.623E-01  e=1.145E+00  Streptomyces carzinostaticus subsp. neocarzinostaticus

Organism: NCBI:txid694437

Solvent-accessible surface area (backbone atoms only — not comparable to full-atom values): 4866 Å² total; per-residue (Å²): 110,74,70,56,56,54,52,55,55,57,59,59,66,73,69,70,74,76,78,78,55,68,67,58,56,52,47,55,52,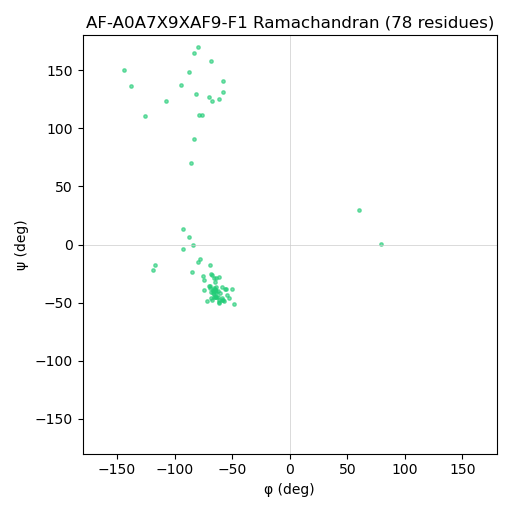50,53,40,53,51,21,60,76,70,66,34,58,68,59,36,47,72,73,46,51,94,83,35,72,49,74,52,98,51,92,89,39,68,38,41,47,71,54,49,44,52,49,51,61,48,44,59,73,74,77,105